Protein AF-A0A9D4BD82-F1 (afdb_monomer_lite)

Organism: Dreissena polymorpha (NCBI:txid45954)

pLDDT: mean 76.24, std 13.67, range [48.91, 94.5]

Secondary structure (DSSP, 8-state):
-HHHHHHHHHHHHHHHHHHHHHHHHHHHHHHHHHHHHHHH-----STTSGGGSHHHHHHS-TTHHHHHHHHHH-HHHHHHHHSS-HHHHHHHHHHHHHHHSPPPBTTBPPPPTT--

Sequence (116 aa):
MEDILRLKLQYVATVTNQEVVQQQLNIQRFLRGRLRLKRGARACNIWKRPLLHAGRRRQFGIYDQLMVELRRVSPGTFKKFLRMPSEMNYAILRRVRHRLVKQHTRYREPLDPGLK

Radius of gyration: 32.07 Å; chains: 1; bounding box: 73×41×85 Å

Foldseek 3Di:
DVVVVVVVVVVVVVVVVVVVVVVVVVVVVVVVVVVVVVVVPPPPCLCVDPLNDPVNVVVDPDPPSSLVVQVVVDQVSNCVVVVHGPVVVVVVCVVCVVVPFDDDDPVDDTDDPPRD

Structure (mmCIF, N/CA/C/O backbone):
data_AF-A0A9D4BD82-F1
#
_entry.id   AF-A0A9D4BD82-F1
#
loop_
_atom_site.group_PDB
_atom_site.id
_atom_site.type_symbol
_atom_site.label_atom_id
_atom_site.label_alt_id
_atom_site.label_comp_id
_atom_site.label_asym_id
_atom_site.label_entity_id
_atom_site.label_seq_id
_atom_site.pdbx_PDB_ins_code
_atom_site.Cartn_x
_atom_site.Cartn_y
_atom_site.Cartn_z
_atom_site.occupancy
_atom_site.B_iso_or_equiv
_atom_site.auth_seq_id
_atom_site.auth_comp_id
_atom_site.auth_asym_id
_atom_site.auth_atom_id
_atom_site.pdbx_PDB_model_num
ATOM 1 N N . MET A 1 1 ? 57.707 -23.487 -49.761 1.00 62.72 1 MET A N 1
ATOM 2 C CA . MET A 1 1 ? 57.459 -22.102 -49.283 1.00 62.72 1 MET A CA 1
ATOM 3 C C . MET A 1 1 ? 55.972 -21.831 -49.061 1.00 62.72 1 MET A C 1
ATOM 5 O O . MET A 1 1 ? 55.635 -21.193 -48.072 1.00 62.72 1 MET A O 1
ATOM 9 N N . GLU A 1 2 ? 55.085 -22.345 -49.915 1.00 73.69 2 GLU A N 1
ATOM 10 C CA . GLU A 1 2 ? 53.628 -22.137 -49.820 1.00 73.69 2 GLU A CA 1
ATOM 11 C C . GLU A 1 2 ? 52.975 -22.805 -48.593 1.00 73.69 2 GLU A C 1
ATOM 13 O O . GLU A 1 2 ? 52.120 -22.200 -47.947 1.00 73.69 2 GLU A O 1
ATOM 18 N N . ASP A 1 3 ? 53.441 -23.989 -48.182 1.00 80.50 3 ASP A N 1
ATOM 19 C CA . ASP A 1 3 ? 52.871 -24.720 -47.034 1.00 80.50 3 ASP A CA 1
ATOM 20 C C . ASP A 1 3 ? 53.053 -24.000 -45.693 1.00 80.50 3 ASP A C 1
ATOM 22 O O . ASP A 1 3 ? 52.177 -24.027 -44.829 1.00 80.50 3 ASP A O 1
ATOM 26 N N . ILE A 1 4 ? 54.171 -23.287 -45.531 1.00 85.81 4 ILE A N 1
ATOM 27 C CA . ILE A 1 4 ? 54.467 -22.507 -44.321 1.00 85.81 4 ILE A CA 1
ATOM 28 C C . ILE A 1 4 ? 53.509 -21.316 -44.214 1.00 85.81 4 ILE A C 1
ATOM 30 O O . ILE A 1 4 ? 53.042 -20.984 -43.124 1.00 85.81 4 ILE A O 1
ATOM 34 N N . LEU A 1 5 ? 53.190 -20.678 -45.343 1.00 86.50 5 LEU A N 1
ATOM 35 C CA . LEU A 1 5 ? 52.226 -19.579 -45.391 1.00 86.50 5 LEU A CA 1
ATOM 36 C C . LEU A 1 5 ? 50.812 -20.084 -45.099 1.00 86.50 5 LEU A C 1
ATOM 38 O O . LEU A 1 5 ? 50.083 -19.454 -44.333 1.00 86.50 5 LEU A O 1
ATOM 42 N N . ARG A 1 6 ? 50.453 -21.257 -45.628 1.00 86.75 6 ARG A N 1
ATOM 43 C CA . ARG A 1 6 ? 49.161 -21.902 -45.375 1.00 86.75 6 ARG A CA 1
ATOM 44 C C . ARG A 1 6 ? 48.980 -22.276 -43.903 1.00 86.75 6 ARG A C 1
ATOM 46 O O . ARG A 1 6 ? 47.929 -21.988 -43.336 1.00 86.75 6 ARG A O 1
ATOM 53 N N . LEU A 1 7 ? 50.013 -22.830 -43.267 1.00 90.19 7 LEU A N 1
ATOM 54 C CA . LEU A 1 7 ? 50.023 -23.133 -41.831 1.00 90.19 7 LEU A CA 1
ATOM 55 C C . LEU A 1 7 ? 49.893 -21.870 -40.973 1.00 90.19 7 LEU A C 1
ATOM 57 O O . LEU A 1 7 ? 49.101 -21.846 -40.032 1.00 90.19 7 LEU A O 1
ATOM 61 N N . LYS A 1 8 ? 50.611 -20.793 -41.316 1.00 88.31 8 LYS A N 1
ATOM 62 C CA . LYS A 1 8 ? 50.490 -19.503 -40.614 1.00 88.31 8 LYS A CA 1
ATOM 63 C C . LYS A 1 8 ? 49.088 -18.910 -40.746 1.00 88.31 8 LYS A C 1
ATOM 65 O O . LYS A 1 8 ? 48.536 -18.442 -39.755 1.00 88.31 8 LYS A O 1
ATOM 70 N N . LEU A 1 9 ? 48.497 -18.965 -41.938 1.00 91.00 9 LEU A N 1
ATOM 71 C CA . LEU A 1 9 ? 47.134 -18.487 -42.180 1.00 91.00 9 LEU A CA 1
ATOM 72 C C . LEU A 1 9 ? 46.096 -19.299 -41.401 1.00 91.00 9 LEU A C 1
ATOM 74 O O . LEU A 1 9 ? 45.210 -18.717 -40.780 1.00 91.00 9 LEU A O 1
ATOM 78 N N . GLN A 1 10 ? 46.227 -20.627 -41.375 1.00 89.81 10 GLN A N 1
ATOM 79 C CA . GLN A 1 10 ? 45.356 -21.493 -40.579 1.00 89.81 10 GLN A CA 1
ATOM 80 C C . GLN A 1 10 ? 45.485 -21.201 -39.084 1.00 89.81 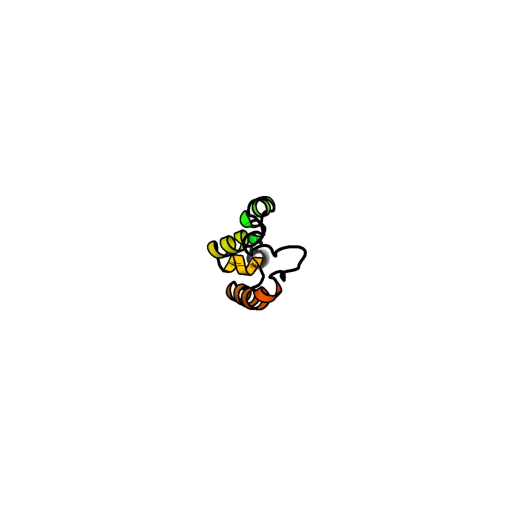10 GLN A C 1
ATOM 82 O O . GLN A 1 10 ? 44.473 -21.067 -38.402 1.00 89.81 10 GLN A O 1
ATOM 87 N N . TYR A 1 11 ? 46.709 -21.029 -38.584 1.00 92.75 11 TYR A N 1
ATOM 88 C CA . TYR A 1 11 ? 46.947 -20.685 -37.186 1.00 92.75 11 TYR A CA 1
ATOM 89 C C . TYR A 1 11 ? 46.290 -19.349 -36.809 1.00 92.75 11 TYR A C 1
ATOM 91 O O . TYR A 1 11 ? 45.507 -19.289 -35.862 1.00 92.75 11 TYR A O 1
ATOM 99 N N . VAL A 1 12 ? 46.508 -18.298 -37.602 1.00 94.31 12 VAL A N 1
ATOM 100 C CA . VAL A 1 12 ? 45.880 -16.983 -37.383 1.00 94.31 12 VAL A CA 1
ATOM 101 C C . VAL A 1 12 ? 44.349 -17.078 -37.440 1.00 94.31 12 VAL A C 1
ATOM 103 O O . VAL A 1 12 ? 43.663 -16.512 -36.587 1.00 94.31 12 VAL A O 1
ATOM 106 N N . ALA A 1 13 ? 43.795 -17.849 -38.379 1.00 92.94 13 ALA A N 1
ATOM 107 C CA . ALA A 1 13 ? 42.354 -18.089 -38.455 1.00 92.94 13 ALA A CA 1
ATOM 108 C C . ALA A 1 13 ? 41.819 -18.814 -37.205 1.00 92.94 13 ALA A C 1
ATOM 110 O O . ALA A 1 13 ? 40.757 -18.473 -36.692 1.00 92.94 13 ALA A O 1
ATOM 111 N N . THR A 1 14 ? 42.551 -19.788 -36.660 1.00 92.31 14 THR A N 1
ATOM 112 C CA . THR A 1 14 ? 42.127 -20.482 -35.432 1.00 92.31 14 THR A CA 1
ATOM 113 C C . THR A 1 14 ? 42.164 -19.583 -34.200 1.00 92.31 14 THR A C 1
ATOM 115 O O . THR A 1 14 ? 41.220 -19.612 -33.412 1.00 92.31 14 THR A O 1
ATOM 118 N N . VAL A 1 15 ? 43.197 -18.748 -34.057 1.00 94.50 15 VAL A N 1
ATOM 119 C CA . VAL A 1 15 ? 43.338 -17.817 -32.925 1.00 94.50 15 VAL A CA 1
ATOM 120 C C . VAL A 1 15 ? 42.226 -16.769 -32.950 1.00 94.50 15 VAL A C 1
ATOM 122 O O . VAL A 1 15 ? 41.530 -16.585 -31.955 1.00 94.50 15 VAL A O 1
ATOM 125 N N . THR A 1 16 ? 41.977 -16.157 -34.108 1.00 91.69 16 THR A N 1
ATOM 126 C CA . THR A 1 16 ? 40.896 -15.168 -34.268 1.00 91.69 16 THR A CA 1
ATOM 127 C C . THR A 1 16 ? 39.517 -15.774 -33.990 1.00 91.69 16 THR A C 1
ATOM 129 O O . THR A 1 16 ? 38.706 -15.176 -33.284 1.00 91.69 16 THR A O 1
ATOM 132 N N . ASN A 1 17 ? 39.260 -17.002 -34.449 1.00 92.00 17 ASN A N 1
ATOM 133 C CA . ASN A 1 17 ? 38.018 -17.712 -34.139 1.00 92.00 17 ASN A CA 1
ATOM 134 C C . ASN A 1 17 ? 37.856 -17.974 -32.632 1.00 92.00 17 ASN A C 1
ATOM 136 O O . ASN A 1 17 ? 36.761 -17.810 -32.090 1.00 92.00 17 ASN A O 1
ATOM 140 N N . GLN A 1 18 ? 38.932 -18.348 -31.936 1.00 92.25 18 GLN A N 1
ATOM 141 C CA . GLN A 1 18 ? 38.904 -18.541 -30.484 1.00 92.25 18 GLN A CA 1
ATOM 142 C C . GLN A 1 18 ? 38.613 -17.232 -29.742 1.00 92.25 18 GLN A C 1
ATOM 144 O O . GLN A 1 18 ? 37.788 -17.220 -28.827 1.00 92.25 18 GLN A O 1
ATOM 149 N N . GLU A 1 19 ? 39.224 -16.124 -30.157 1.00 91.19 19 GLU A N 1
ATOM 150 C CA . GLU A 1 19 ? 38.981 -14.801 -29.575 1.0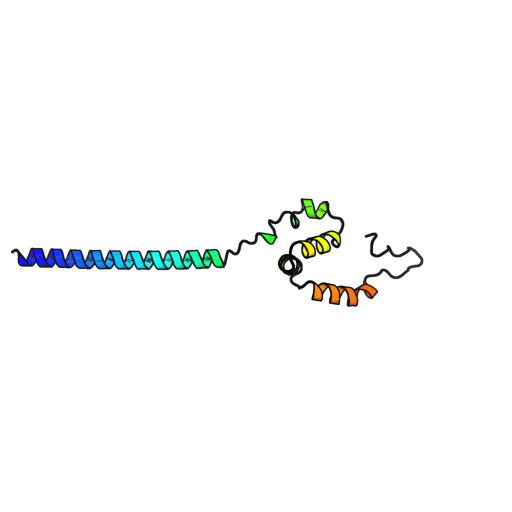0 91.19 19 GLU A CA 1
ATOM 151 C C . GLU A 1 19 ? 37.521 -14.362 -29.737 1.00 91.19 19 GLU A C 1
ATOM 153 O O . GLU A 1 19 ? 36.897 -13.925 -28.766 1.00 91.19 19 GLU A O 1
ATOM 158 N N . VAL A 1 20 ? 36.939 -14.550 -30.925 1.00 94.12 20 VAL A N 1
ATOM 159 C CA . VAL A 1 20 ? 35.528 -14.225 -31.194 1.00 94.12 20 VAL A CA 1
ATOM 160 C C . VAL A 1 20 ? 34.592 -15.038 -30.294 1.00 94.12 20 VAL A C 1
ATOM 162 O O . VAL A 1 20 ? 33.660 -14.482 -29.705 1.00 94.12 20 VAL A O 1
ATOM 165 N N . VAL A 1 21 ? 34.857 -16.335 -30.113 1.00 93.81 21 VAL A N 1
ATOM 166 C CA . VAL A 1 21 ? 34.070 -17.193 -29.211 1.00 93.81 21 VAL A CA 1
ATOM 167 C C . VAL A 1 21 ? 34.185 -16.719 -27.757 1.00 93.81 21 VAL A C 1
ATOM 169 O O . VAL A 1 21 ? 33.174 -16.626 -27.054 1.00 93.81 21 VAL A O 1
ATOM 172 N N . GLN A 1 22 ? 35.384 -16.351 -27.296 1.00 90.62 22 GLN A N 1
ATOM 173 C CA . GLN A 1 22 ? 35.579 -15.826 -25.938 1.00 90.62 22 GLN A CA 1
ATOM 174 C C . GLN A 1 22 ? 34.844 -14.499 -25.718 1.00 90.62 22 GLN A C 1
ATOM 176 O O . GLN A 1 22 ? 34.191 -14.303 -24.687 1.00 90.62 22 GLN A O 1
ATOM 181 N N . GLN A 1 23 ? 34.882 -13.600 -26.702 1.00 90.94 23 GLN A N 1
ATOM 182 C CA . GLN A 1 23 ? 34.140 -12.342 -26.653 1.00 90.94 23 GLN A CA 1
ATOM 183 C C . GLN A 1 23 ? 32.629 -12.585 -26.560 1.00 90.94 23 GLN A C 1
ATOM 185 O O . GLN A 1 23 ? 31.963 -11.985 -25.712 1.00 90.94 23 GLN A O 1
ATOM 190 N N . GLN A 1 24 ? 32.086 -13.514 -27.352 1.00 91.75 24 GLN A N 1
ATOM 191 C CA . GLN A 1 24 ? 30.668 -13.880 -27.291 1.00 91.75 24 GLN A CA 1
ATOM 192 C C . GLN A 1 24 ? 30.267 -14.416 -25.910 1.00 91.75 24 GLN A C 1
ATOM 194 O O . GLN A 1 24 ? 29.237 -14.009 -25.364 1.00 91.75 24 GLN A O 1
ATOM 199 N N . LEU A 1 25 ? 31.091 -15.269 -25.296 1.00 91.88 25 LEU A N 1
ATOM 200 C CA . LEU A 1 25 ? 30.842 -15.786 -23.947 1.00 91.88 25 LEU A CA 1
ATOM 201 C C . LEU A 1 25 ? 30.860 -14.674 -22.888 1.00 91.88 25 LEU A C 1
ATOM 203 O O . LEU A 1 25 ? 30.005 -14.654 -21.995 1.00 91.88 25 LEU A O 1
ATOM 207 N N . ASN A 1 26 ? 31.781 -13.718 -22.999 1.00 90.75 26 ASN A N 1
ATOM 208 C CA . ASN A 1 26 ? 31.852 -12.566 -22.101 1.00 90.75 26 ASN A CA 1
ATOM 209 C C . ASN A 1 26 ? 30.622 -11.659 -22.232 1.00 90.75 26 ASN A C 1
ATOM 211 O O . ASN A 1 26 ? 30.032 -11.272 -21.218 1.00 90.75 26 ASN A O 1
ATOM 215 N N . ILE A 1 27 ? 30.167 -11.400 -23.462 1.00 89.50 27 ILE A N 1
ATOM 216 C CA . ILE A 1 27 ? 28.931 -10.652 -23.731 1.00 89.50 27 ILE A CA 1
ATOM 217 C C . ILE A 1 27 ? 27.732 -11.373 -23.108 1.00 89.50 27 ILE A C 1
ATOM 219 O O . ILE A 1 27 ? 26.945 -10.755 -22.387 1.00 89.50 27 ILE A O 1
ATOM 223 N N . GLN A 1 28 ? 27.604 -12.687 -23.308 1.00 90.12 28 GLN A N 1
ATOM 224 C CA . GLN A 1 28 ? 26.508 -13.461 -22.723 1.00 90.12 28 GLN A CA 1
ATOM 225 C C . GLN A 1 28 ? 26.525 -13.421 -21.190 1.00 90.12 28 GLN A C 1
ATOM 227 O O . GLN A 1 28 ? 25.478 -13.208 -20.571 1.00 90.12 28 GLN A O 1
ATOM 232 N N . ARG A 1 29 ? 27.696 -13.567 -20.554 1.00 85.56 29 ARG A N 1
ATOM 233 C CA . ARG A 1 29 ? 27.849 -13.451 -19.092 1.00 85.56 29 ARG A CA 1
ATOM 234 C C . ARG A 1 29 ? 27.449 -12.061 -18.593 1.00 85.56 29 ARG A C 1
ATOM 236 O O . ARG A 1 29 ? 26.689 -11.962 -17.625 1.00 85.56 29 ARG A O 1
ATOM 243 N N . PHE A 1 30 ? 27.880 -11.005 -19.280 1.00 83.25 30 PHE A N 1
ATOM 244 C CA . PHE A 1 30 ? 27.539 -9.620 -18.951 1.00 83.25 30 PHE A CA 1
ATOM 245 C C . PHE A 1 30 ? 26.032 -9.347 -19.064 1.00 83.25 30 PHE A C 1
ATOM 247 O O . PHE A 1 30 ? 25.418 -8.803 -18.140 1.00 83.25 30 PHE A O 1
ATOM 254 N N . LEU A 1 31 ? 25.401 -9.791 -20.155 1.00 81.56 31 LEU A N 1
ATOM 255 C CA . LEU A 1 31 ? 23.955 -9.675 -20.354 1.00 81.56 31 LEU A CA 1
ATOM 256 C C . LEU A 1 31 ? 23.179 -10.459 -19.285 1.00 81.56 31 LEU A C 1
ATOM 258 O O . LEU A 1 31 ? 22.221 -9.938 -18.708 1.00 81.56 31 LEU A O 1
ATOM 262 N N . ARG A 1 32 ? 23.626 -11.673 -18.938 1.00 77.88 32 ARG A N 1
ATOM 263 C CA . ARG A 1 32 ? 23.017 -12.502 -17.883 1.00 77.88 32 ARG A CA 1
ATOM 264 C C . ARG A 1 32 ? 23.118 -11.838 -16.505 1.00 77.88 32 ARG A C 1
ATOM 266 O O . ARG A 1 32 ? 22.146 -11.870 -15.748 1.00 77.88 32 ARG A O 1
ATOM 273 N N . GLY A 1 33 ? 24.245 -11.191 -16.197 1.00 72.94 33 GLY A N 1
ATOM 274 C CA . GLY A 1 33 ? 24.435 -10.385 -14.985 1.00 72.94 33 GLY A CA 1
ATOM 275 C C . GLY A 1 33 ? 23.515 -9.161 -14.936 1.00 72.94 33 GLY A C 1
ATOM 276 O O . GLY A 1 33 ? 22.809 -8.954 -13.946 1.00 72.94 33 GLY A O 1
ATOM 277 N N . ARG A 1 34 ? 23.420 -8.400 -16.036 1.00 63.72 34 ARG A N 1
ATOM 278 C CA . ARG A 1 34 ? 22.505 -7.247 -16.152 1.00 63.72 34 ARG A CA 1
ATOM 279 C C . ARG A 1 34 ? 21.035 -7.632 -15.985 1.00 63.72 34 ARG A C 1
ATOM 281 O O . ARG A 1 34 ? 20.281 -6.901 -15.344 1.00 63.72 34 ARG A O 1
ATOM 288 N N . LEU A 1 35 ? 20.613 -8.781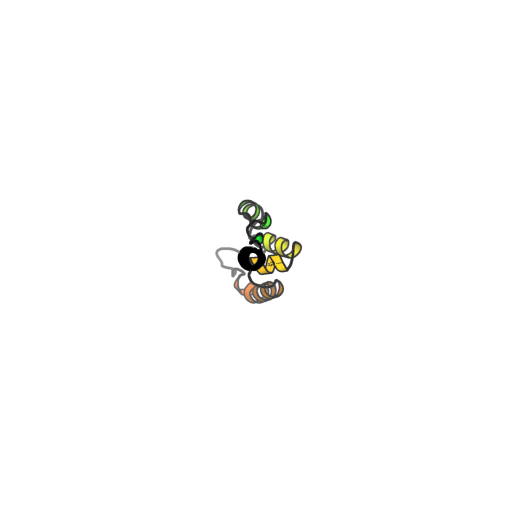 -16.512 1.00 60.81 35 LEU A N 1
ATOM 289 C CA . LEU A 1 35 ? 19.243 -9.276 -16.337 1.00 60.81 35 LEU A CA 1
ATOM 290 C C . LEU A 1 35 ? 18.941 -9.654 -14.877 1.00 60.81 35 LEU A C 1
ATOM 292 O O . LEU A 1 35 ? 17.834 -9.397 -14.400 1.00 60.81 35 LEU A O 1
ATOM 296 N N . ARG A 1 36 ? 19.915 -10.209 -14.141 1.00 60.81 36 ARG A N 1
ATOM 297 C CA . ARG A 1 36 ? 19.778 -10.483 -12.697 1.00 60.81 36 ARG A CA 1
ATOM 298 C C . ARG A 1 36 ? 19.657 -9.192 -11.890 1.00 60.81 36 ARG A C 1
ATOM 300 O O . ARG A 1 36 ? 18.762 -9.094 -11.053 1.00 60.81 36 ARG A O 1
ATOM 307 N N . LEU A 1 37 ? 20.473 -8.184 -12.204 1.00 58.50 37 LEU A N 1
ATOM 308 C CA . LEU A 1 37 ? 20.384 -6.863 -11.579 1.00 58.50 37 LEU A CA 1
ATOM 309 C C . LEU A 1 37 ? 19.037 -6.189 -11.863 1.00 58.50 37 LEU A C 1
ATOM 311 O O . LEU A 1 37 ? 18.441 -5.651 -10.941 1.00 58.50 37 LEU A O 1
ATOM 315 N N . LYS A 1 38 ? 18.486 -6.294 -13.080 1.00 56.12 38 LYS A N 1
ATOM 316 C CA . LYS A 1 38 ? 17.137 -5.779 -13.391 1.00 56.12 38 LYS A CA 1
ATOM 317 C C . LYS A 1 38 ? 16.016 -6.511 -12.639 1.00 56.12 38 LYS A C 1
ATOM 319 O O . LYS A 1 38 ? 15.046 -5.878 -12.237 1.00 56.12 38 LYS A O 1
ATOM 324 N N . ARG A 1 39 ? 16.129 -7.829 -12.424 1.00 55.81 39 ARG A N 1
ATOM 325 C CA . ARG A 1 39 ? 15.141 -8.608 -11.646 1.00 55.81 39 ARG A CA 1
ATOM 326 C C . ARG A 1 39 ? 15.232 -8.348 -10.136 1.00 55.81 39 ARG A C 1
ATOM 328 O O . ARG A 1 39 ? 14.203 -8.406 -9.468 1.00 55.81 39 ARG A O 1
ATOM 335 N N . GLY A 1 40 ? 16.427 -8.056 -9.614 1.00 52.06 40 GLY A N 1
ATOM 336 C CA . GLY A 1 40 ? 16.654 -7.631 -8.224 1.00 52.06 40 GLY A CA 1
ATOM 337 C C . GLY A 1 40 ? 16.300 -6.162 -7.982 1.00 52.06 40 GLY A C 1
ATOM 338 O O . GLY A 1 40 ? 15.726 -5.821 -6.953 1.00 52.06 40 GLY A O 1
ATOM 339 N N . ALA A 1 41 ? 16.507 -5.309 -8.984 1.00 52.88 41 ALA A N 1
ATOM 340 C CA . ALA A 1 41 ? 16.024 -3.936 -9.047 1.00 52.88 41 ALA A CA 1
ATOM 341 C C . ALA A 1 41 ? 14.540 -3.884 -9.440 1.00 52.88 41 ALA A C 1
ATOM 343 O O . ALA A 1 41 ? 14.134 -3.075 -10.276 1.00 52.88 41 ALA A O 1
ATOM 344 N N . ARG A 1 42 ? 13.702 -4.733 -8.823 1.00 56.00 42 ARG A N 1
ATOM 345 C CA . ARG A 1 42 ? 12.265 -4.455 -8.734 1.00 56.00 42 ARG A CA 1
ATOM 346 C C . ARG A 1 42 ? 12.166 -3.094 -8.082 1.00 56.00 42 ARG A C 1
ATOM 348 O O . ARG A 1 42 ? 12.357 -2.973 -6.876 1.00 56.00 42 ARG A O 1
ATOM 355 N N . ALA A 1 43 ? 11.968 -2.085 -8.919 1.00 53.00 43 ALA A N 1
ATOM 356 C CA . ALA A 1 43 ? 12.028 -0.704 -8.522 1.00 53.00 43 ALA A CA 1
ATOM 357 C C . ALA A 1 43 ? 11.206 -0.539 -7.243 1.00 53.00 43 ALA A C 1
ATOM 359 O O . ALA A 1 43 ? 10.030 -0.921 -7.194 1.00 53.00 43 ALA A O 1
ATOM 360 N N . CYS A 1 44 ? 11.839 -0.012 -6.196 1.00 51.31 44 CYS A N 1
ATOM 361 C CA . CYS A 1 44 ? 11.182 0.449 -4.978 1.00 51.31 44 CYS A CA 1
ATOM 362 C C . CYS A 1 44 ? 10.291 1.662 -5.309 1.00 51.31 44 CYS A C 1
ATOM 364 O O . CYS A 1 44 ? 10.415 2.732 -4.728 1.00 51.31 44 CYS A O 1
ATOM 366 N N . ASN A 1 45 ? 9.371 1.503 -6.261 1.00 54.53 45 ASN A N 1
ATOM 367 C CA . ASN A 1 45 ? 8.434 2.511 -6.734 1.00 54.53 45 ASN A CA 1
ATOM 368 C C . ASN A 1 45 ? 7.303 2.742 -5.733 1.00 54.53 45 ASN A C 1
ATOM 370 O O . ASN A 1 45 ? 6.476 3.618 -5.937 1.00 54.53 45 ASN A O 1
ATOM 374 N N . ILE A 1 46 ? 7.246 1.962 -4.651 1.00 53.81 46 ILE A N 1
ATOM 375 C CA . ILE A 1 46 ? 6.205 2.095 -3.632 1.00 53.81 46 ILE A CA 1
ATOM 376 C C . ILE A 1 46 ? 6.412 3.401 -2.869 1.00 53.81 46 ILE A C 1
ATOM 378 O O . ILE A 1 46 ? 5.495 4.204 -2.805 1.00 53.81 46 ILE A O 1
ATOM 382 N N . TRP A 1 47 ? 7.632 3.681 -2.405 1.00 54.41 47 TRP A N 1
ATOM 383 C CA . TRP A 1 47 ? 7.940 4.933 -1.703 1.00 54.41 47 TRP A CA 1
ATOM 384 C C . TRP A 1 47 ? 7.925 6.166 -2.619 1.00 54.41 47 TRP A C 1
ATOM 386 O O . TRP A 1 47 ? 7.792 7.277 -2.124 1.00 54.41 47 TRP A O 1
ATOM 396 N N . LYS A 1 48 ? 8.009 5.959 -3.942 1.00 48.91 48 LYS A N 1
ATOM 397 C CA . LYS A 1 48 ? 7.860 6.996 -4.977 1.00 48.91 48 LYS A CA 1
ATOM 398 C C . LYS A 1 48 ? 6.410 7.183 -5.452 1.00 48.91 48 LYS A C 1
ATOM 400 O O . LYS A 1 48 ? 6.159 8.029 -6.304 1.00 48.91 48 LYS A O 1
ATOM 405 N N . ARG A 1 49 ? 5.442 6.389 -4.964 1.00 60.00 49 ARG A N 1
ATOM 406 C CA . ARG A 1 49 ? 4.028 6.582 -5.326 1.00 60.00 49 ARG A CA 1
ATOM 407 C C . ARG A 1 49 ? 3.491 7.848 -4.647 1.00 60.00 49 ARG A C 1
ATOM 409 O O . ARG A 1 49 ? 3.743 8.025 -3.454 1.00 60.00 49 ARG A O 1
ATOM 416 N N . PRO A 1 50 ? 2.673 8.666 -5.339 1.00 60.41 50 PRO A N 1
ATOM 417 C CA . PRO A 1 50 ? 2.100 9.902 -4.790 1.00 60.41 50 PRO A CA 1
ATOM 418 C C . PRO A 1 50 ? 1.406 9.719 -3.432 1.00 60.41 50 PRO A C 1
ATOM 420 O O . PRO A 1 50 ? 1.450 10.607 -2.592 1.00 60.41 50 PRO A O 1
ATOM 423 N N . LEU A 1 51 ? 0.816 8.543 -3.193 1.00 59.91 51 LEU A N 1
ATOM 424 C CA . LEU A 1 51 ? 0.121 8.168 -1.953 1.00 59.91 51 LEU A CA 1
ATOM 425 C C . LEU A 1 51 ? 1.036 8.111 -0.716 1.00 59.91 51 LEU A C 1
ATOM 427 O O . LEU A 1 51 ? 0.570 8.290 0.402 1.00 59.91 51 LEU A O 1
ATOM 431 N N . LEU A 1 52 ? 2.334 7.849 -0.901 1.00 62.78 52 LEU A N 1
ATOM 432 C CA . LEU A 1 52 ? 3.310 7.747 0.186 1.00 62.78 52 LEU A CA 1
ATOM 433 C C . LEU A 1 52 ? 4.207 8.984 0.311 1.00 62.78 52 LEU A C 1
ATOM 435 O O . LEU A 1 52 ? 5.012 9.021 1.246 1.00 62.78 52 LEU A O 1
ATOM 439 N N . HIS A 1 53 ? 4.032 9.994 -0.552 1.00 65.31 53 HIS A N 1
ATOM 440 C CA . HIS A 1 53 ? 4.695 11.293 -0.434 1.00 65.31 53 HIS A CA 1
ATOM 441 C C . HIS A 1 53 ? 4.211 12.053 0.804 1.00 65.31 53 HIS A C 1
ATOM 443 O O . HIS A 1 53 ? 3.015 12.098 1.096 1.00 65.31 53 HIS A O 1
ATOM 449 N N . ALA A 1 54 ? 5.146 12.709 1.496 1.00 60.66 54 ALA A N 1
ATOM 450 C CA . ALA A 1 54 ? 4.872 13.493 2.701 1.00 60.66 54 ALA A CA 1
ATOM 451 C C . ALA A 1 54 ? 3.767 14.552 2.498 1.00 60.66 54 ALA A C 1
ATOM 453 O O . ALA A 1 54 ? 2.972 14.772 3.405 1.00 60.66 54 ALA A O 1
ATOM 454 N N . GLY A 1 55 ? 3.658 15.133 1.294 1.00 62.94 55 GLY A N 1
ATOM 455 C CA . GLY A 1 55 ? 2.605 16.094 0.944 1.00 62.94 55 GLY A CA 1
ATOM 456 C C . GLY A 1 55 ? 1.190 15.506 0.988 1.00 62.94 55 GLY A C 1
ATOM 457 O O . GLY A 1 55 ? 0.315 16.090 1.618 1.00 62.94 55 GLY A O 1
ATOM 458 N N . ARG A 1 56 ? 0.966 14.313 0.413 1.00 61.78 56 ARG A N 1
ATOM 459 C CA . ARG A 1 56 ? -0.347 13.642 0.483 1.00 61.78 56 ARG A CA 1
ATOM 460 C C . ARG A 1 56 ? -0.651 13.096 1.876 1.00 61.78 56 ARG A C 1
ATOM 462 O O . ARG A 1 56 ? -1.788 13.190 2.320 1.00 61.78 56 ARG A O 1
ATOM 469 N N . ARG A 1 57 ? 0.355 12.600 2.610 1.00 60.19 57 ARG A N 1
ATOM 470 C CA . ARG A 1 57 ? 0.179 12.162 4.012 1.00 60.19 57 ARG A CA 1
ATOM 471 C C . ARG A 1 57 ? -0.333 13.273 4.933 1.00 60.19 57 ARG A C 1
ATOM 473 O O . ARG A 1 57 ? -0.937 12.965 5.948 1.00 60.19 57 ARG A O 1
ATOM 480 N N . ARG A 1 58 ? -0.054 14.537 4.599 1.00 60.03 58 ARG A N 1
ATOM 481 C CA . ARG A 1 58 ? -0.498 15.716 5.353 1.00 60.03 58 ARG A CA 1
ATOM 482 C C . ARG A 1 58 ? -1.907 16.181 4.955 1.00 60.03 58 ARG A C 1
ATOM 484 O O . ARG A 1 58 ? -2.554 16.843 5.751 1.00 60.03 58 ARG A O 1
ATOM 491 N N . GLN A 1 59 ? -2.355 15.845 3.739 1.00 58.03 59 GLN A N 1
ATOM 492 C CA . GLN A 1 59 ? -3.686 16.176 3.206 1.00 58.03 59 GLN A CA 1
ATOM 493 C C . GLN A 1 59 ? -4.765 15.195 3.673 1.00 58.03 59 GLN A C 1
ATOM 495 O O . GLN A 1 59 ? -5.896 15.600 3.917 1.00 58.03 59 GLN A O 1
ATOM 500 N N . PHE A 1 60 ? -4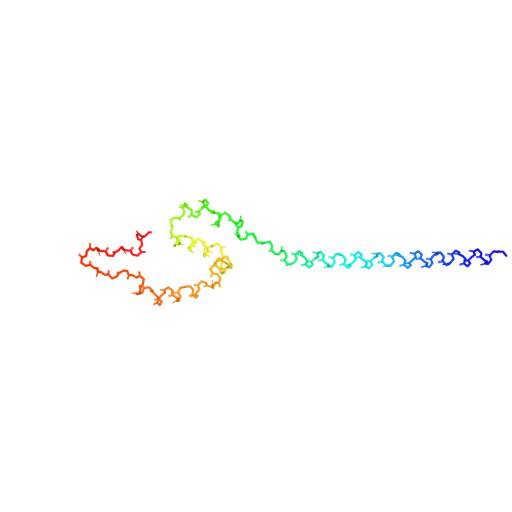.415 13.916 3.812 1.00 56.81 60 PHE A N 1
ATOM 501 C CA . PHE A 1 60 ? -5.302 12.919 4.398 1.00 56.81 60 PHE A CA 1
ATOM 502 C C . PHE A 1 60 ? -5.109 12.927 5.908 1.00 56.81 60 PHE A C 1
ATOM 504 O O . PHE A 1 60 ? -4.050 12.537 6.401 1.00 56.81 60 PHE A O 1
ATOM 511 N N . GLY A 1 61 ? -6.115 13.378 6.649 1.00 53.34 61 GLY A N 1
ATOM 512 C CA . GLY A 1 61 ? -6.117 13.233 8.096 1.00 53.34 61 GLY A CA 1
ATOM 513 C C . GLY A 1 61 ? -5.850 11.772 8.493 1.00 53.34 61 GLY A C 1
ATOM 514 O O . GLY A 1 61 ? -6.570 10.861 8.091 1.00 53.34 61 GLY A O 1
ATOM 515 N N . ILE A 1 62 ? -4.770 11.576 9.259 1.00 64.44 62 ILE A N 1
ATOM 516 C CA . ILE A 1 62 ? -4.690 10.652 10.401 1.00 64.44 62 ILE A CA 1
ATOM 517 C C . ILE A 1 62 ? -5.003 9.189 10.049 1.00 64.44 62 ILE A C 1
ATOM 519 O O . ILE A 1 62 ? -5.990 8.628 10.486 1.00 64.44 62 ILE A O 1
ATOM 523 N N . TYR A 1 63 ? -4.114 8.541 9.288 1.00 74.75 63 TYR A N 1
ATOM 524 C CA . TYR A 1 63 ? -3.977 7.075 9.126 1.00 74.75 63 TYR A CA 1
ATOM 525 C C . TYR A 1 63 ? -5.171 6.280 8.545 1.00 74.75 63 TYR A C 1
ATOM 527 O O . TYR A 1 63 ? -4.965 5.517 7.602 1.00 74.75 63 TYR A O 1
ATOM 535 N N . ASP A 1 64 ? -6.398 6.437 9.033 1.00 75.19 64 ASP A N 1
ATOM 536 C CA . ASP A 1 64 ? -7.575 5.666 8.627 1.00 75.19 64 ASP A CA 1
ATOM 537 C C . ASP A 1 64 ? -7.960 5.918 7.169 1.00 75.19 64 ASP A C 1
ATOM 539 O O . ASP A 1 64 ? -8.186 4.964 6.416 1.00 75.19 64 ASP A O 1
ATOM 543 N N . GLN A 1 65 ? -7.928 7.178 6.723 1.00 77.62 65 GLN A N 1
ATOM 544 C CA . GLN A 1 65 ? -8.136 7.525 5.313 1.00 77.62 65 GLN A CA 1
ATOM 545 C C . GLN A 1 65 ? -7.072 6.873 4.418 1.00 77.62 65 GLN A C 1
ATOM 547 O O . GLN A 1 65 ? -7.401 6.234 3.416 1.00 77.62 65 GLN A O 1
ATOM 552 N N . LEU A 1 66 ? -5.800 6.921 4.833 1.00 79.62 66 LEU A N 1
ATOM 553 C CA . LEU A 1 66 ? -4.698 6.262 4.126 1.00 79.62 66 LEU A CA 1
ATOM 554 C C . LEU A 1 66 ? -4.904 4.739 4.061 1.00 79.62 66 LEU A C 1
ATOM 556 O O . LEU A 1 66 ? -4.664 4.126 3.021 1.00 79.62 66 LEU A O 1
ATOM 560 N N . MET A 1 67 ? -5.373 4.109 5.140 1.00 82.25 67 MET A N 1
ATOM 561 C CA . MET A 1 67 ? -5.637 2.667 5.163 1.00 82.25 67 MET A CA 1
ATOM 562 C C . MET A 1 67 ? -6.775 2.269 4.218 1.00 82.25 67 MET A C 1
ATOM 564 O O . MET A 1 67 ? -6.714 1.205 3.594 1.00 82.25 67 MET A O 1
ATOM 568 N N . VAL A 1 68 ? -7.810 3.103 4.092 1.00 83.56 68 VAL A N 1
ATOM 569 C CA . VAL A 1 68 ? -8.911 2.896 3.140 1.00 83.56 68 VAL A CA 1
ATOM 570 C C . VAL A 1 68 ? -8.415 3.026 1.699 1.00 83.56 68 VAL A C 1
ATOM 572 O O . VAL A 1 68 ? -8.678 2.137 0.887 1.00 83.56 68 VAL A O 1
ATOM 575 N N . GLU A 1 69 ? -7.644 4.065 1.380 1.00 81.94 69 GLU A N 1
ATOM 576 C CA . GLU A 1 69 ? -7.107 4.253 0.028 1.00 81.94 69 GLU A CA 1
ATOM 577 C C . GLU A 1 69 ? -6.129 3.148 -0.381 1.00 81.94 69 GLU A C 1
ATOM 579 O O . GLU A 1 69 ? -6.214 2.615 -1.489 1.00 81.94 69 GLU A O 1
ATOM 584 N N . LEU A 1 70 ? -5.232 2.735 0.522 1.00 84.00 70 LEU A N 1
ATOM 585 C CA . LEU A 1 70 ? -4.280 1.656 0.247 1.00 84.00 70 LEU A CA 1
ATOM 586 C C . LEU A 1 70 ? -4.983 0.332 -0.075 1.00 84.00 70 LEU A C 1
ATOM 588 O O . LEU A 1 70 ? -4.493 -0.420 -0.921 1.00 84.00 70 LEU A O 1
ATOM 592 N N . ARG A 1 71 ? -6.132 0.060 0.561 1.00 84.81 71 ARG A N 1
ATOM 593 C CA . ARG A 1 71 ? -6.974 -1.102 0.242 1.00 84.81 71 ARG A CA 1
ATOM 594 C C . ARG A 1 71 ? -7.638 -0.974 -1.124 1.00 84.81 71 ARG A C 1
ATOM 596 O O . ARG A 1 71 ? -7.586 -1.932 -1.889 1.00 84.81 71 ARG A O 1
ATOM 603 N N . ARG A 1 72 ? -8.201 0.198 -1.444 1.00 84.06 72 ARG A N 1
ATOM 604 C CA . ARG A 1 72 ? -8.853 0.463 -2.741 1.00 84.06 72 ARG A CA 1
ATOM 605 C C . ARG A 1 72 ? -7.893 0.304 -3.920 1.00 84.06 72 ARG A C 1
ATOM 607 O O . ARG A 1 72 ? -8.280 -0.222 -4.953 1.00 84.06 72 ARG A O 1
ATOM 614 N N . VAL A 1 73 ? -6.640 0.735 -3.766 1.00 82.38 73 VAL A N 1
ATOM 615 C CA . VAL A 1 73 ? -5.657 0.729 -4.861 1.00 82.38 73 VAL A CA 1
ATOM 616 C C . VAL A 1 73 ? -5.138 -0.674 -5.180 1.00 82.38 73 VAL A C 1
ATOM 618 O O . VAL A 1 73 ? -5.002 -1.014 -6.351 1.00 82.38 73 VAL A O 1
ATOM 621 N N . SER A 1 74 ? -4.753 -1.468 -4.173 1.00 82.50 74 SER A N 1
ATOM 622 C CA . SER A 1 74 ? -4.363 -2.877 -4.361 1.00 82.50 74 SER A CA 1
ATOM 623 C C . SER A 1 74 ? -4.019 -3.552 -3.023 1.00 82.50 74 SER A C 1
ATOM 625 O O . SER A 1 74 ? -3.225 -2.988 -2.255 1.00 82.50 74 SER A O 1
ATOM 627 N N . PRO A 1 75 ? -4.430 -4.819 -2.804 1.00 78.56 75 PRO A N 1
ATOM 628 C CA . PRO A 1 75 ? -4.035 -5.610 -1.630 1.00 78.56 75 PRO A CA 1
ATOM 629 C C . PRO A 1 75 ? -2.511 -5.720 -1.459 1.00 78.56 75 PRO A C 1
ATOM 631 O O . PRO A 1 75 ? -1.976 -5.690 -0.348 1.00 78.56 75 PRO A O 1
ATOM 634 N N . GLY A 1 76 ? -1.777 -5.790 -2.576 1.00 81.69 76 GLY A N 1
ATOM 635 C CA . GLY A 1 76 ? -0.318 -5.859 -2.573 1.00 81.69 76 GLY A CA 1
ATOM 636 C C . GLY A 1 76 ? 0.358 -4.552 -2.151 1.00 81.69 76 GLY A C 1
ATOM 637 O O . GLY A 1 76 ? 1.487 -4.587 -1.668 1.00 81.69 76 GLY A O 1
ATOM 638 N N . THR A 1 77 ? -0.303 -3.402 -2.302 1.00 80.69 77 THR A N 1
ATOM 639 C CA . THR A 1 77 ? 0.237 -2.109 -1.842 1.00 80.69 77 THR A CA 1
ATOM 640 C C . THR A 1 77 ? 0.090 -1.980 -0.331 1.00 80.69 77 THR A C 1
ATOM 642 O O . THR A 1 77 ? 1.062 -1.647 0.347 1.00 80.69 77 THR A O 1
ATOM 645 N N . PHE A 1 78 ? -1.076 -2.352 0.201 1.00 84.25 78 PHE A N 1
ATOM 646 C CA . PHE A 1 78 ? -1.329 -2.414 1.639 1.00 84.25 78 PHE A CA 1
ATOM 647 C C . PHE A 1 78 ? -0.318 -3.318 2.359 1.00 84.25 78 PHE A C 1
ATOM 649 O O . PHE A 1 78 ? 0.357 -2.875 3.288 1.00 84.25 78 PHE A O 1
ATOM 656 N N . LYS A 1 79 ? -0.115 -4.550 1.859 1.00 85.62 79 LYS A N 1
ATOM 657 C CA . LYS A 1 79 ? 0.854 -5.499 2.438 1.00 85.62 79 LYS A CA 1
ATOM 658 C C . LYS A 1 79 ? 2.283 -4.963 2.453 1.00 85.62 79 LYS A C 1
ATOM 660 O O . LYS A 1 79 ? 3.046 -5.282 3.355 1.00 85.62 79 LYS A O 1
ATOM 665 N N . LYS A 1 80 ? 2.673 -4.151 1.471 1.00 82.19 80 LYS A N 1
ATOM 666 C CA . LYS A 1 80 ? 4.018 -3.560 1.429 1.00 82.19 80 LYS A CA 1
ATOM 667 C C . LYS A 1 80 ? 4.176 -2.397 2.403 1.00 82.19 80 LYS A C 1
ATOM 669 O O . LYS A 1 80 ? 5.256 -2.264 2.968 1.00 82.19 80 LYS A O 1
ATOM 674 N N . PHE A 1 81 ? 3.127 -1.596 2.598 1.00 80.56 81 PHE A N 1
ATOM 675 C CA . PHE A 1 81 ? 3.130 -0.491 3.556 1.00 80.56 81 PHE A CA 1
ATOM 676 C C . PHE A 1 81 ? 3.181 -1.000 4.999 1.00 80.56 81 PHE A C 1
ATOM 678 O O . PHE A 1 81 ? 4.090 -0.661 5.746 1.00 80.56 81 PHE A O 1
ATOM 685 N N . LEU A 1 82 ? 2.239 -1.871 5.356 1.00 83.44 82 LEU A N 1
ATOM 686 C CA . LEU A 1 82 ? 2.045 -2.369 6.718 1.00 83.44 82 LEU A CA 1
ATOM 687 C C . LEU A 1 82 ? 2.907 -3.602 7.043 1.00 83.44 82 LEU A C 1
ATOM 689 O O . LEU A 1 82 ? 2.955 -4.036 8.186 1.00 83.44 82 LEU A O 1
ATOM 693 N N . ARG A 1 83 ? 3.569 -4.193 6.035 1.00 85.25 83 ARG A N 1
ATOM 694 C CA . ARG A 1 83 ? 4.300 -5.478 6.118 1.00 85.25 83 ARG A CA 1
ATOM 695 C C . ARG A 1 83 ? 3.436 -6.668 6.556 1.00 85.25 83 ARG A C 1
ATOM 697 O O . ARG A 1 83 ? 3.956 -7.743 6.830 1.00 85.25 83 ARG A O 1
ATOM 704 N N . MET A 1 84 ? 2.115 -6.510 6.509 1.00 88.94 84 MET A N 1
ATOM 705 C CA . MET A 1 84 ? 1.112 -7.510 6.873 1.00 88.94 84 MET A CA 1
ATOM 706 C C . MET A 1 84 ? -0.113 -7.427 5.949 1.00 88.94 84 MET A C 1
ATOM 708 O O . MET A 1 84 ? -0.408 -6.351 5.426 1.00 88.94 84 MET A O 1
ATOM 712 N N . PRO A 1 85 ? -0.831 -8.541 5.710 1.00 90.00 85 PRO A N 1
ATOM 713 C CA . PRO A 1 85 ? -2.060 -8.525 4.915 1.00 90.00 85 PRO A CA 1
ATOM 714 C C . PRO A 1 85 ? -3.199 -7.764 5.620 1.00 90.00 85 PRO A C 1
ATOM 716 O O . PRO A 1 85 ? -3.189 -7.610 6.843 1.00 90.00 85 PRO A O 1
ATOM 719 N N . SER A 1 86 ? -4.193 -7.314 4.841 1.00 88.88 86 SER A N 1
ATOM 720 C CA . SER A 1 86 ? -5.382 -6.591 5.332 1.00 88.88 86 SER A CA 1
ATOM 721 C C . SER A 1 86 ? -6.101 -7.342 6.440 1.00 88.88 86 SER A C 1
ATOM 723 O O . SER A 1 86 ? -6.351 -6.768 7.497 1.00 88.88 86 SER A O 1
ATOM 725 N N . GLU A 1 87 ? -6.344 -8.633 6.228 1.00 90.88 87 GLU A N 1
ATOM 726 C CA . GLU A 1 87 ? -7.081 -9.490 7.160 1.00 90.88 87 GLU A CA 1
ATOM 727 C C . GLU A 1 87 ? -6.415 -9.552 8.533 1.00 90.88 87 GLU A C 1
ATOM 729 O O . GLU A 1 87 ? -7.070 -9.437 9.568 1.00 90.88 87 GLU A O 1
ATOM 734 N N . MET A 1 88 ? -5.082 -9.644 8.549 1.00 91.56 88 MET A N 1
ATOM 735 C CA . MET A 1 88 ? -4.324 -9.670 9.794 1.00 91.56 88 MET A CA 1
ATOM 736 C C . MET A 1 88 ? -4.413 -8.328 10.525 1.00 91.56 88 MET A C 1
ATOM 738 O O . MET A 1 88 ? -4.540 -8.313 11.746 1.00 91.56 88 MET A O 1
ATOM 742 N N . ASN A 1 89 ? -4.411 -7.203 9.802 1.00 88.75 89 ASN A N 1
ATOM 743 C CA . ASN A 1 89 ? -4.593 -5.890 10.423 1.00 88.75 89 ASN A CA 1
ATOM 744 C C . ASN A 1 89 ? -5.985 -5.764 11.058 1.00 88.75 89 ASN A C 1
ATOM 746 O O . ASN A 1 89 ? -6.097 -5.404 12.227 1.00 88.75 89 ASN A O 1
ATOM 750 N N . TYR A 1 90 ? -7.042 -6.158 10.346 1.00 87.69 90 TYR A N 1
ATOM 751 C CA . TYR A 1 90 ? -8.395 -6.164 10.907 1.00 87.69 90 TYR A CA 1
ATOM 752 C C . TYR A 1 90 ? -8.522 -7.067 12.137 1.00 87.69 90 TYR A C 1
ATOM 754 O O . TYR A 1 90 ? -9.139 -6.671 13.126 1.00 87.69 90 TYR A O 1
ATOM 762 N N . ALA A 1 91 ? -7.909 -8.252 12.115 1.00 91.50 91 ALA A N 1
ATOM 763 C CA . ALA A 1 91 ? -7.923 -9.166 13.251 1.00 91.50 91 ALA A CA 1
ATOM 764 C C . ALA A 1 91 ? -7.230 -8.569 14.488 1.00 91.50 91 ALA A C 1
ATOM 766 O O . ALA A 1 91 ? -7.766 -8.674 15.595 1.00 91.50 91 ALA A O 1
ATOM 767 N N . ILE A 1 92 ? -6.076 -7.915 14.309 1.00 90.12 92 ILE A N 1
ATOM 768 C CA . ILE A 1 92 ? -5.360 -7.232 15.395 1.00 90.12 92 ILE A CA 1
ATOM 769 C C . ILE A 1 92 ? -6.178 -6.050 15.908 1.00 90.12 92 ILE A C 1
ATOM 771 O O . ILE A 1 92 ? -6.412 -5.960 17.111 1.00 90.12 92 ILE A O 1
ATOM 775 N N . LEU A 1 93 ? -6.674 -5.187 15.020 1.00 86.44 93 LEU A N 1
ATOM 776 C CA . LEU A 1 93 ? -7.494 -4.044 15.414 1.00 86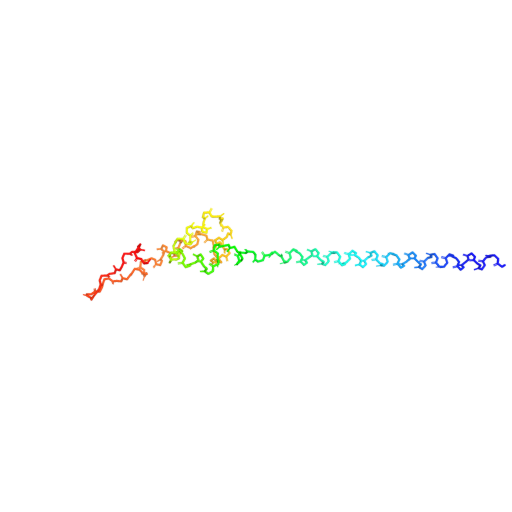.44 93 LEU A CA 1
ATOM 777 C C . LEU A 1 93 ? -8.727 -4.495 16.188 1.00 86.44 93 LEU A C 1
ATOM 779 O O . LEU A 1 93 ? -8.979 -3.968 17.261 1.00 86.44 93 LEU A O 1
ATOM 783 N N . ARG A 1 94 ? -9.444 -5.526 15.729 1.00 87.94 94 ARG A N 1
ATOM 784 C CA . ARG A 1 94 ? -10.603 -6.074 16.447 1.00 87.94 94 ARG A CA 1
ATOM 785 C C . ARG A 1 94 ? -10.239 -6.546 17.856 1.00 87.94 94 ARG A C 1
ATOM 787 O O . ARG A 1 94 ? -10.988 -6.288 18.792 1.00 87.94 94 ARG A O 1
ATOM 794 N N . ARG A 1 95 ? -9.085 -7.202 18.016 1.00 90.00 95 ARG A N 1
ATOM 795 C CA . ARG A 1 95 ? -8.598 -7.666 19.324 1.00 90.00 95 ARG A CA 1
ATOM 796 C C . ARG A 1 95 ? -8.172 -6.520 20.227 1.00 90.00 95 ARG A C 1
ATOM 798 O O . ARG A 1 95 ? -8.421 -6.588 21.418 1.00 90.00 95 ARG A O 1
ATOM 805 N N . VAL A 1 96 ? -7.537 -5.485 19.691 1.00 86.81 96 VAL A N 1
ATOM 806 C CA . VAL A 1 96 ? -6.908 -4.423 20.489 1.00 86.81 96 VAL A CA 1
ATOM 807 C C . VAL A 1 96 ? -7.836 -3.212 20.674 1.00 86.81 96 VAL A C 1
ATOM 809 O O . VAL A 1 96 ? -7.627 -2.419 21.588 1.00 86.81 96 VAL A O 1
ATOM 812 N N . ARG A 1 97 ? -8.921 -3.101 19.890 1.00 80.62 97 ARG A N 1
ATOM 813 C CA . ARG A 1 97 ? -9.881 -1.981 19.918 1.00 80.62 97 ARG A CA 1
ATOM 814 C C . ARG A 1 97 ? -10.369 -1.658 21.327 1.00 80.62 97 ARG A C 1
ATOM 816 O O . ARG A 1 97 ? -10.318 -0.499 21.714 1.00 80.62 97 ARG A O 1
ATOM 823 N N . HIS A 1 98 ? -10.755 -2.668 22.109 1.00 78.50 98 HIS A N 1
ATOM 824 C CA . HIS A 1 98 ? -11.241 -2.476 23.482 1.00 78.50 98 HIS A CA 1
ATOM 825 C C . HIS A 1 98 ? -10.198 -1.853 24.429 1.00 78.50 98 HIS A C 1
ATOM 827 O O . HIS A 1 98 ? -10.574 -1.246 25.422 1.00 78.50 98 HIS A O 1
ATOM 833 N N . ARG A 1 99 ? -8.899 -1.984 24.124 1.00 78.75 99 ARG A N 1
ATOM 834 C CA . ARG A 1 99 ? -7.797 -1.399 24.909 1.00 78.75 99 ARG A CA 1
ATOM 835 C C . ARG A 1 99 ? -7.376 -0.014 24.420 1.00 78.75 99 ARG A C 1
ATOM 837 O O . ARG A 1 99 ? -6.757 0.727 25.170 1.00 78.75 99 ARG A O 1
ATOM 844 N N . LEU A 1 100 ? -7.656 0.312 23.156 1.00 72.56 100 LEU A N 1
ATOM 845 C CA . LEU A 1 100 ? -7.277 1.590 22.531 1.00 72.56 100 LEU A CA 1
ATOM 846 C C . LEU A 1 100 ? -8.314 2.692 22.742 1.00 72.56 100 LEU A C 1
ATOM 848 O O . LEU A 1 100 ? -7.986 3.873 22.602 1.00 72.56 100 LEU A O 1
ATOM 852 N N . VAL A 1 101 ? -9.557 2.318 23.043 1.00 72.00 101 VAL A N 1
ATOM 853 C CA . VAL A 1 101 ? -10.587 3.268 23.462 1.00 72.00 101 VAL A CA 1
ATOM 854 C C . VAL A 1 101 ? -10.173 3.821 24.823 1.00 72.00 101 VAL A C 1
ATOM 856 O O . VAL A 1 101 ? -9.928 3.061 25.759 1.00 72.00 101 VAL A O 1
ATOM 859 N N . LYS A 1 102 ? -10.043 5.151 24.923 1.00 69.62 102 LYS A N 1
ATOM 860 C CA . LYS A 1 102 ? -9.767 5.802 26.207 1.00 69.62 102 LYS A CA 1
ATOM 861 C C . LYS A 1 102 ? -10.886 5.433 27.177 1.00 69.62 102 LYS A C 1
ATOM 863 O O . LYS A 1 102 ? -12.058 5.554 26.836 1.00 69.62 102 LYS A O 1
ATOM 868 N N . GLN A 1 103 ? -10.517 5.017 28.383 1.00 67.56 103 GLN A N 1
ATOM 869 C CA . GLN A 1 103 ? -11.489 4.873 29.458 1.00 67.56 103 GLN A CA 1
ATOM 870 C C . GLN A 1 103 ? -12.110 6.239 29.762 1.00 67.56 103 GLN A C 1
ATOM 872 O O . GLN A 1 103 ? -11.426 7.266 29.702 1.00 67.56 103 GLN A O 1
ATOM 877 N N . HIS A 1 104 ? -13.401 6.246 30.092 1.00 70.38 104 HIS A N 1
ATOM 878 C CA . HIS A 1 104 ? -14.036 7.431 30.650 1.00 70.38 104 HIS A CA 1
ATOM 879 C C . HIS A 1 104 ? -13.326 7.794 31.952 1.00 70.38 104 HIS A C 1
ATOM 881 O O . HIS A 1 104 ? -13.263 6.999 32.887 1.00 70.38 104 HIS A O 1
ATOM 887 N N . THR A 1 105 ? -12.782 9.005 31.999 1.00 75.62 105 THR A N 1
ATOM 888 C CA . THR A 1 105 ? -12.222 9.579 33.224 1.00 75.62 105 THR A CA 1
ATOM 889 C C . THR A 1 105 ? -13.097 10.748 33.649 1.00 75.62 105 THR A C 1
ATOM 891 O O . THR A 1 105 ? -13.653 11.438 32.798 1.00 75.62 105 THR A O 1
ATOM 894 N N . ARG A 1 106 ? -13.193 11.009 34.959 1.00 79.81 106 ARG A N 1
ATOM 895 C CA . ARG A 1 106 ? -13.982 12.133 35.506 1.00 79.81 106 ARG A CA 1
ATOM 896 C C . ARG A 1 106 ? -13.569 13.510 34.971 1.00 79.81 106 ARG A C 1
ATOM 898 O O . ARG A 1 106 ? -14.343 14.448 35.076 1.00 79.81 106 ARG A O 1
ATOM 905 N N . TYR A 1 107 ? -12.362 13.631 34.426 1.00 75.75 107 TYR A N 1
ATOM 906 C CA . TYR A 1 107 ? -11.798 14.901 33.972 1.00 75.75 107 TYR A CA 1
AT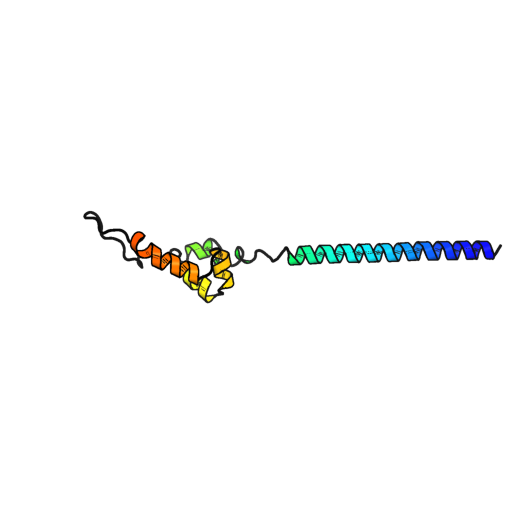OM 907 C C . TYR A 1 107 ? -12.062 15.197 32.494 1.00 75.75 107 TYR A C 1
ATOM 909 O O . TYR A 1 107 ? -11.994 16.354 32.090 1.00 75.75 107 TYR A O 1
ATOM 917 N N . ARG A 1 108 ? -12.302 14.172 31.662 1.00 76.88 108 ARG A N 1
ATOM 918 C CA . ARG A 1 108 ? -12.479 14.352 30.217 1.00 76.88 108 ARG A CA 1
ATOM 919 C C . ARG A 1 108 ? -13.202 13.167 29.589 1.00 76.88 108 ARG A C 1
ATOM 921 O O . ARG A 1 108 ? -12.792 12.017 29.779 1.00 76.88 108 ARG A O 1
ATOM 928 N N . GLU A 1 109 ? -14.202 13.467 28.766 1.00 76.00 109 GLU A N 1
ATOM 929 C CA . GLU A 1 109 ? -14.848 12.468 27.921 1.00 76.00 109 GLU A CA 1
ATOM 930 C C . GLU A 1 109 ? -13.865 11.915 26.873 1.00 76.00 109 GLU A C 1
ATOM 932 O O . GLU A 1 109 ? -13.067 12.660 26.285 1.00 76.00 109 GLU A O 1
ATOM 937 N N . PRO A 1 110 ? -13.851 10.590 26.666 1.00 71.62 110 PRO A N 1
ATOM 938 C CA . PRO A 1 110 ? -13.052 9.975 25.633 1.00 71.62 110 PRO A CA 1
ATOM 939 C C . PRO A 1 110 ? -13.534 10.474 24.272 1.00 71.62 110 PRO A C 1
ATOM 941 O O . PRO A 1 110 ? -14.725 10.564 24.005 1.00 71.62 110 PRO A O 1
ATOM 944 N N . LEU A 1 111 ? -12.576 10.805 23.409 1.00 69.25 111 LEU A N 1
ATOM 945 C CA . LEU A 1 111 ? -12.874 11.166 22.029 1.00 69.25 111 LEU A CA 1
ATOM 946 C C . LEU A 1 111 ? -13.496 9.966 21.320 1.00 69.25 111 LEU A C 1
ATOM 948 O O . LEU A 1 111 ? -12.960 8.853 21.411 1.00 69.25 111 LEU A O 1
ATOM 952 N N . ASP A 1 112 ? -14.570 10.225 20.580 1.00 63.16 112 ASP A N 1
ATOM 953 C CA . ASP A 1 112 ? -15.193 9.217 19.743 1.00 63.16 112 ASP A CA 1
ATOM 954 C C . ASP A 1 112 ? -14.172 8.655 18.743 1.00 63.16 112 ASP A C 1
ATOM 956 O O . ASP A 1 112 ? -13.349 9.398 18.195 1.00 63.16 112 ASP A O 1
ATOM 960 N N . PRO A 1 113 ? -14.196 7.339 18.475 1.00 58.97 113 PRO A N 1
ATOM 961 C CA . PRO A 1 113 ? -13.178 6.675 17.668 1.00 58.97 113 PRO A CA 1
ATOM 962 C C . PRO A 1 113 ? -13.087 7.180 16.217 1.00 58.97 113 PRO A C 1
ATOM 964 O O . PRO A 1 113 ? -12.130 6.820 15.541 1.00 58.97 113 PRO A O 1
ATOM 967 N N . GLY A 1 114 ? -14.037 7.999 15.747 1.00 55.06 114 GLY A N 1
ATOM 968 C CA . GLY A 1 114 ? -14.028 8.646 14.427 1.00 55.06 114 GLY A CA 1
ATOM 969 C C . GLY A 1 114 ? -13.661 10.138 14.417 1.00 55.06 114 GLY A C 1
ATOM 970 O O . GLY A 1 114 ? -13.694 10.743 13.352 1.00 55.06 114 GLY A O 1
ATOM 971 N N . LEU A 1 115 ? -13.338 10.734 15.570 1.00 52.84 115 LEU A N 1
ATOM 972 C CA . LEU A 1 115 ? -13.061 12.172 15.745 1.00 52.84 115 LEU A CA 1
ATOM 973 C C . LEU A 1 115 ? -11.584 12.469 16.070 1.00 52.84 115 LEU A C 1
ATOM 975 O O . LEU A 1 115 ? -11.266 13.538 16.589 1.00 52.84 115 LEU A O 1
ATOM 979 N N . LYS A 1 116 ? -10.686 11.512 15.801 1.00 51.31 116 LYS A N 1
ATOM 980 C CA . LYS A 1 116 ? -9.239 11.709 15.939 1.00 51.31 116 LYS A CA 1
ATOM 981 C C . LYS A 1 116 ? -8.633 12.358 14.717 1.00 51.31 116 LYS A C 1
ATOM 983 O O . LYS A 1 116 ? -8.871 11.854 13.598 1.00 51.31 116 LYS A O 1
#